Protein AF-A0A955UPQ4-F1 (afdb_monomer_lite)

Sequence (92 aa):
MSPRNQLEESIEHLRQELAEGQPLSAADRALLDRTLAEVASHLEAEEPGLAESVAEGVYEELQELAERVEHTRPNLSIVLGRIVDALSQLGI

Radius of gyration: 12.65 Å; chains: 1; bounding box: 33×19×36 Å

Structure (mmCIF, N/CA/C/O backbone):
data_AF-A0A955UPQ4-F1
#
_entry.id   AF-A0A955UPQ4-F1
#
loop_
_atom_site.group_PDB
_atom_site.id
_atom_site.type_symbol
_atom_site.label_atom_id
_atom_site.label_alt_id
_atom_site.label_comp_id
_atom_site.label_asym_id
_atom_site.label_entity_id
_atom_site.label_seq_id
_atom_site.pdbx_PDB_ins_code
_atom_site.Cartn_x
_atom_site.Cartn_y
_atom_site.Cartn_z
_atom_site.occupancy
_atom_site.B_iso_or_equiv
_atom_site.auth_seq_id
_atom_site.auth_comp_id
_atom_site.auth_asym_id
_atom_site.auth_atom_id
_atom_site.pdbx_PDB_model_num
ATOM 1 N N . MET A 1 1 ? 23.022 2.031 -1.555 1.00 57.50 1 MET A N 1
ATOM 2 C CA . MET A 1 1 ? 22.006 0.967 -1.666 1.00 57.50 1 MET A CA 1
ATOM 3 C C . MET A 1 1 ? 21.233 1.191 -2.945 1.00 57.50 1 MET A C 1
ATOM 5 O O . MET A 1 1 ? 20.980 2.348 -3.262 1.00 57.50 1 MET A O 1
ATOM 9 N N . SER A 1 2 ? 20.909 0.133 -3.685 1.00 70.50 2 SER A N 1
ATOM 10 C CA . SER A 1 2 ? 20.102 0.256 -4.901 1.00 70.50 2 SER A CA 1
ATOM 11 C C . SER A 1 2 ? 18.687 0.732 -4.546 1.00 70.50 2 SER A C 1
ATOM 13 O O . SER A 1 2 ? 18.158 0.280 -3.530 1.00 70.50 2 SER A O 1
ATOM 15 N N . PRO A 1 3 ? 18.068 1.618 -5.341 1.00 68.94 3 PRO A N 1
ATOM 16 C CA . PRO A 1 3 ? 16.717 2.121 -5.073 1.00 68.94 3 PRO A CA 1
ATOM 17 C C . PRO A 1 3 ? 15.659 0.998 -5.031 1.00 68.94 3 PRO A C 1
ATOM 19 O O . PRO A 1 3 ? 14.739 1.055 -4.224 1.00 68.94 3 PRO A O 1
ATOM 22 N N . ARG A 1 4 ? 15.885 -0.106 -5.759 1.00 74.06 4 ARG A N 1
ATOM 23 C CA . ARG A 1 4 ? 15.107 -1.353 -5.648 1.00 74.06 4 ARG A CA 1
ATOM 24 C C . ARG A 1 4 ? 15.116 -1.950 -4.235 1.00 74.06 4 ARG A C 1
ATOM 26 O O . ARG A 1 4 ? 14.057 -2.235 -3.695 1.00 74.06 4 ARG A O 1
ATOM 33 N N . ASN A 1 5 ? 16.288 -2.066 -3.610 1.00 78.31 5 ASN A N 1
ATOM 34 C CA . ASN A 1 5 ? 16.388 -2.610 -2.253 1.00 78.31 5 ASN A CA 1
ATOM 35 C C . ASN A 1 5 ? 15.690 -1.704 -1.231 1.00 78.31 5 ASN A C 1
ATOM 37 O O . ASN A 1 5 ? 15.104 -2.209 -0.285 1.00 78.31 5 ASN A O 1
ATOM 41 N N . GLN A 1 6 ? 15.740 -0.377 -1.415 1.00 78.62 6 GLN A N 1
ATOM 42 C CA . GLN A 1 6 ? 15.039 0.562 -0.526 1.00 78.62 6 GLN A CA 1
ATOM 43 C C . GLN A 1 6 ? 13.518 0.425 -0.639 1.00 78.62 6 GLN A C 1
ATOM 45 O O . GLN A 1 6 ? 12.814 0.520 0.367 1.00 78.62 6 GLN A O 1
ATOM 50 N N . LEU A 1 7 ? 13.020 0.193 -1.854 1.00 79.88 7 LEU A N 1
ATOM 51 C CA . LEU A 1 7 ? 11.611 -0.067 -2.105 1.00 79.88 7 LEU A CA 1
ATOM 52 C C . LEU A 1 7 ? 11.173 -1.387 -1.458 1.00 79.88 7 LEU A C 1
ATOM 54 O O . LEU A 1 7 ? 10.187 -1.393 -0.730 1.00 79.88 7 LEU A O 1
ATOM 58 N N . GLU A 1 8 ? 11.936 -2.470 -1.631 1.00 81.25 8 GLU A N 1
ATOM 59 C CA . GLU A 1 8 ? 11.661 -3.759 -0.976 1.00 81.25 8 GLU A CA 1
ATOM 60 C C . GLU A 1 8 ? 11.631 -3.630 0.557 1.00 81.25 8 GLU A C 1
ATOM 62 O O . GLU A 1 8 ? 10.653 -4.045 1.179 1.00 81.25 8 GLU A O 1
ATOM 67 N N . GLU A 1 9 ? 12.620 -2.958 1.159 1.00 84.44 9 GLU A N 1
ATOM 68 C CA . GLU A 1 9 ? 12.653 -2.699 2.607 1.00 84.44 9 GLU A CA 1
ATOM 69 C C . GLU A 1 9 ? 11.432 -1.889 3.069 1.00 84.44 9 GLU A C 1
ATOM 71 O O . GLU A 1 9 ? 10.820 -2.187 4.096 1.00 84.44 9 GLU A O 1
ATOM 76 N N . SER A 1 10 ? 11.042 -0.871 2.296 1.00 83.44 10 SER A N 1
ATOM 77 C CA . SER A 1 10 ? 9.888 -0.026 2.621 1.00 83.44 10 SER A CA 1
ATOM 78 C C . SER A 1 10 ? 8.573 -0.805 2.536 1.00 83.44 10 SER A C 1
ATOM 80 O O . SER A 1 10 ? 7.700 -0.622 3.384 1.00 83.44 10 SER A O 1
ATOM 82 N N . ILE A 1 11 ? 8.444 -1.714 1.566 1.00 82.69 11 ILE A N 1
ATOM 83 C CA . ILE A 1 11 ? 7.283 -2.602 1.415 1.00 82.69 11 ILE A CA 1
ATOM 84 C C . ILE A 1 11 ? 7.218 -3.627 2.554 1.00 82.69 11 ILE A C 1
ATOM 86 O O . ILE A 1 11 ? 6.140 -3.877 3.098 1.00 82.69 11 ILE A O 1
ATOM 90 N N . GLU A 1 12 ? 8.346 -4.222 2.945 1.00 83.88 12 GLU A N 1
ATOM 91 C CA . GLU A 1 12 ? 8.394 -5.130 4.096 1.00 83.88 12 GLU A CA 1
ATOM 92 C C . GLU A 1 12 ? 7.998 -4.414 5.389 1.00 83.88 12 GLU A C 1
ATOM 94 O O . GLU A 1 12 ? 7.177 -4.923 6.158 1.00 83.88 12 GLU A O 1
ATOM 99 N N . HIS A 1 13 ? 8.503 -3.197 5.589 1.00 83.44 13 HIS A N 1
ATOM 100 C CA . HIS A 1 13 ? 8.174 -2.385 6.753 1.00 83.44 13 HIS A CA 1
ATOM 101 C C . HIS A 1 13 ? 6.688 -1.993 6.773 1.00 83.44 13 HIS A C 1
ATOM 103 O O . HIS A 1 13 ? 6.028 -2.088 7.807 1.00 83.44 13 HIS A O 1
ATOM 109 N N . LEU A 1 14 ? 6.117 -1.657 5.612 1.00 81.88 14 LEU A N 1
ATOM 110 C CA . LEU A 1 14 ? 4.683 -1.419 5.454 1.00 81.88 14 LEU A CA 1
ATOM 111 C C . LEU A 1 14 ? 3.863 -2.655 5.851 1.00 81.88 14 LEU A C 1
ATOM 113 O O . LEU A 1 14 ? 2.888 -2.548 6.593 1.00 81.88 14 LEU A O 1
ATOM 117 N N . ARG A 1 15 ? 4.266 -3.849 5.398 1.00 80.69 15 ARG A N 1
ATOM 118 C CA . ARG A 1 15 ? 3.593 -5.112 5.737 1.00 80.69 15 ARG A CA 1
ATOM 119 C C . ARG A 1 15 ? 3.654 -5.428 7.229 1.00 80.69 15 ARG A C 1
ATOM 121 O O . ARG A 1 15 ? 2.661 -5.919 7.766 1.00 80.69 15 ARG A O 1
ATOM 128 N N . GLN A 1 16 ? 4.767 -5.127 7.896 1.00 82.31 16 GLN A N 1
ATOM 129 C CA . GLN A 1 16 ? 4.876 -5.246 9.351 1.00 82.31 16 GLN A CA 1
ATOM 130 C C . GLN A 1 16 ? 3.938 -4.274 10.071 1.00 82.31 16 GLN A C 1
ATOM 132 O O . GLN A 1 16 ? 3.133 -4.713 10.890 1.00 82.31 16 GLN A O 1
ATOM 137 N N . GLU A 1 17 ? 3.927 -2.993 9.698 1.00 80.19 17 GLU A N 1
ATOM 138 C CA . GLU A 1 17 ? 3.027 -1.997 10.303 1.00 80.19 17 GLU A CA 1
ATOM 139 C C . GLU A 1 17 ? 1.541 -2.374 10.129 1.00 80.19 17 GLU A C 1
ATOM 141 O O . GLU A 1 17 ? 0.695 -2.129 11.000 1.00 80.19 17 GLU A O 1
ATOM 146 N N . LEU A 1 18 ? 1.196 -3.009 9.007 1.00 77.19 18 LEU A N 1
ATOM 147 C CA . LEU A 1 18 ? -0.140 -3.543 8.733 1.00 77.19 18 LEU A CA 1
ATOM 148 C C . LEU A 1 18 ? -0.500 -4.798 9.528 1.00 77.19 18 LEU A C 1
ATOM 150 O O . LEU A 1 18 ? -1.690 -5.099 9.653 1.00 77.19 18 LEU A O 1
ATOM 154 N N . ALA A 1 19 ? 0.495 -5.560 9.973 1.00 79.00 19 ALA A N 1
ATOM 155 C CA . ALA A 1 19 ? 0.314 -6.759 10.779 1.00 79.00 19 ALA A CA 1
ATOM 156 C C . ALA A 1 19 ? 0.246 -6.428 12.278 1.00 79.00 19 ALA A C 1
ATOM 158 O O . ALA A 1 19 ? -0.517 -7.062 13.003 1.00 79.00 19 ALA A O 1
ATOM 159 N N . GLU A 1 20 ? 1.010 -5.431 12.729 1.00 76.25 20 GLU A N 1
ATOM 160 C CA . GLU A 1 20 ? 1.152 -5.095 14.151 1.00 76.25 20 GLU A CA 1
ATOM 161 C C . GLU A 1 20 ? 0.180 -4.014 14.643 1.00 76.25 20 GLU A C 1
ATOM 163 O O . GLU A 1 20 ? -0.131 -3.965 15.834 1.00 76.25 20 GLU A O 1
ATOM 168 N N . GLY A 1 21 ? -0.338 -3.154 13.761 1.00 68.19 21 GLY A N 1
ATOM 169 C CA . GLY A 1 21 ? -1.260 -2.088 14.167 1.00 68.19 21 GLY A CA 1
ATOM 170 C C . GLY A 1 21 ? -2.734 -2.318 13.821 1.00 68.19 21 GLY A C 1
ATOM 171 O O . GLY A 1 21 ? -3.152 -3.396 13.407 1.00 68.19 21 GLY A O 1
ATOM 172 N N . GLN A 1 22 ? -3.555 -1.278 14.011 1.00 67.81 22 GLN A N 1
ATOM 173 C CA . GLN A 1 22 ? -5.005 -1.361 13.797 1.00 67.81 22 GLN A CA 1
ATOM 174 C C . GLN A 1 22 ? -5.359 -1.775 12.361 1.00 67.81 22 GLN A C 1
ATOM 176 O O . GLN A 1 22 ? -4.864 -1.158 11.420 1.00 67.81 22 GLN A O 1
ATOM 181 N N . PRO A 1 23 ? -6.243 -2.763 12.159 1.00 69.00 23 PRO A N 1
ATOM 182 C CA . PRO A 1 23 ? -6.571 -3.238 10.822 1.00 69.00 23 PRO A CA 1
ATOM 183 C C . PRO A 1 23 ? -7.045 -2.079 9.935 1.00 69.00 23 PRO A C 1
ATOM 185 O O . PRO A 1 23 ? -7.931 -1.317 10.323 1.00 69.00 23 PRO A O 1
ATOM 188 N N . LEU A 1 24 ? -6.435 -1.946 8.751 1.00 72.25 24 LEU A N 1
ATOM 189 C CA . LEU A 1 24 ? -6.953 -1.071 7.699 1.00 72.25 24 LEU A CA 1
ATOM 190 C C . LEU A 1 24 ? -8.371 -1.505 7.323 1.00 72.25 24 LEU A C 1
ATOM 192 O O . LEU A 1 24 ? -8.743 -2.674 7.482 1.00 72.25 24 LEU A O 1
ATOM 196 N N . SER A 1 25 ? -9.146 -0.573 6.770 1.00 79.88 25 SER A N 1
ATOM 197 C CA . SER A 1 25 ? -10.407 -0.945 6.141 1.00 79.88 25 SER A CA 1
ATOM 198 C C . SER A 1 25 ? -10.141 -1.948 5.010 1.00 79.88 25 SER A C 1
ATOM 200 O O . SER A 1 25 ? -9.081 -1.933 4.383 1.00 79.88 25 SER A O 1
ATOM 202 N N . ALA A 1 26 ? -11.097 -2.840 4.739 1.00 79.38 26 ALA A N 1
ATOM 203 C CA . ALA A 1 26 ? -10.938 -3.835 3.676 1.00 79.38 26 ALA A CA 1
ATOM 204 C C . ALA A 1 26 ? -10.680 -3.185 2.303 1.00 79.38 26 ALA A C 1
ATOM 206 O O . ALA A 1 26 ? -9.947 -3.745 1.495 1.00 79.38 26 ALA A O 1
ATOM 207 N N . ALA A 1 27 ? -11.246 -1.995 2.069 1.00 78.06 27 ALA A N 1
ATOM 208 C CA . ALA A 1 27 ? -11.022 -1.217 0.856 1.00 78.06 27 ALA A CA 1
ATOM 209 C C . ALA A 1 27 ? -9.582 -0.691 0.777 1.00 78.06 27 ALA A C 1
ATOM 211 O O . ALA A 1 27 ? -8.921 -0.894 -0.234 1.00 78.06 27 ALA A O 1
ATOM 212 N N . ASP A 1 28 ? -9.074 -0.094 1.858 1.00 79.88 28 ASP A N 1
ATOM 213 C CA . ASP A 1 28 ? -7.714 0.458 1.900 1.00 79.88 28 ASP A CA 1
ATOM 214 C C . ASP A 1 28 ? -6.653 -0.651 1.831 1.00 79.88 28 ASP A C 1
ATOM 216 O O . ASP A 1 28 ? -5.625 -0.496 1.180 1.00 79.88 28 ASP A O 1
ATOM 220 N N . ARG A 1 29 ? -6.923 -1.807 2.455 1.00 81.44 29 ARG A N 1
ATOM 221 C CA . ARG A 1 29 ? -6.075 -3.003 2.353 1.00 81.44 29 ARG A CA 1
ATOM 222 C C . ARG A 1 29 ? -6.014 -3.520 0.914 1.00 81.44 29 ARG A C 1
ATOM 224 O O . ARG A 1 29 ? -4.931 -3.821 0.432 1.00 81.44 29 ARG A O 1
ATOM 231 N N . ALA A 1 30 ? -7.165 -3.623 0.246 1.00 82.94 30 ALA A N 1
ATOM 232 C CA . ALA A 1 30 ? -7.243 -4.110 -1.128 1.00 82.94 30 ALA A CA 1
ATOM 233 C C . ALA A 1 30 ? -6.578 -3.151 -2.123 1.00 82.94 30 ALA A C 1
ATOM 235 O O . ALA A 1 30 ? -5.898 -3.618 -3.033 1.00 82.94 30 ALA A O 1
ATOM 236 N N . LEU A 1 31 ? -6.753 -1.838 -1.928 1.00 82.12 31 LEU A N 1
ATOM 237 C CA . LEU A 1 31 ? -6.056 -0.813 -2.702 1.00 82.12 31 LEU A CA 1
ATOM 238 C C . LEU A 1 31 ? -4.548 -1.008 -2.550 1.00 82.12 31 LEU A C 1
ATOM 240 O O . LEU A 1 31 ? -3.863 -1.267 -3.526 1.00 82.12 31 LEU A O 1
ATOM 244 N N . LEU A 1 32 ? -4.061 -1.050 -1.310 1.00 81.62 32 LEU A N 1
ATOM 245 C CA . LEU A 1 32 ? -2.643 -1.208 -1.032 1.00 81.62 32 LEU A CA 1
ATOM 246 C C . LEU A 1 32 ? -2.041 -2.496 -1.612 1.00 81.62 32 LEU A C 1
ATOM 248 O O . LEU A 1 32 ? -0.979 -2.448 -2.223 1.00 81.62 32 LEU A O 1
ATOM 252 N N . ASP A 1 33 ? -2.698 -3.646 -1.439 1.00 82.44 33 ASP A N 1
ATOM 253 C CA . ASP A 1 33 ? -2.214 -4.912 -2.004 1.00 82.44 33 ASP A CA 1
ATOM 254 C C . ASP A 1 33 ? -2.153 -4.864 -3.538 1.00 82.44 33 ASP A C 1
ATOM 256 O O . ASP A 1 33 ? -1.205 -5.385 -4.128 1.00 82.44 33 ASP A O 1
ATOM 260 N N . ARG A 1 34 ? -3.122 -4.207 -4.188 1.00 82.81 34 ARG A N 1
ATOM 261 C CA . ARG A 1 34 ? -3.109 -3.999 -5.639 1.00 82.81 34 ARG A CA 1
ATOM 262 C C . ARG A 1 34 ? -1.942 -3.107 -6.053 1.00 82.81 34 ARG A C 1
ATOM 264 O O . ARG A 1 34 ? -1.175 -3.499 -6.927 1.00 82.81 34 ARG A O 1
ATOM 271 N N . THR A 1 35 ? -1.780 -1.960 -5.406 1.00 80.75 35 THR A N 1
ATOM 272 C CA . THR A 1 35 ? -0.734 -0.991 -5.733 1.00 80.75 35 THR A CA 1
ATOM 273 C C . THR A 1 35 ? 0.660 -1.599 -5.533 1.00 80.75 35 THR A C 1
ATOM 275 O O . THR A 1 35 ? 1.531 -1.469 -6.388 1.00 80.75 35 THR A O 1
ATOM 278 N N . LEU A 1 36 ? 0.864 -2.381 -4.465 1.00 79.38 36 LEU A N 1
ATOM 279 C CA . LEU A 1 36 ? 2.105 -3.133 -4.241 1.00 79.38 36 LEU A CA 1
ATOM 280 C C . LEU A 1 36 ? 2.354 -4.216 -5.299 1.00 79.38 36 LEU A C 1
ATOM 282 O O . LEU A 1 36 ? 3.504 -4.451 -5.672 1.00 79.38 36 LEU A O 1
ATOM 286 N N . ALA A 1 37 ? 1.305 -4.898 -5.766 1.00 81.25 37 ALA A N 1
ATOM 287 C CA . ALA A 1 37 ? 1.425 -5.899 -6.822 1.00 81.25 37 ALA A CA 1
ATOM 288 C C . ALA A 1 37 ? 1.787 -5.261 -8.173 1.00 81.25 37 ALA A C 1
ATOM 290 O O . ALA A 1 37 ? 2.622 -5.807 -8.894 1.00 81.25 37 ALA A O 1
ATOM 291 N N . GLU A 1 38 ? 1.213 -4.099 -8.491 1.00 78.00 38 GLU A N 1
ATOM 292 C CA . GLU A 1 38 ? 1.560 -3.326 -9.690 1.00 78.00 38 GLU A CA 1
ATOM 293 C C . GLU A 1 38 ? 3.028 -2.868 -9.630 1.00 78.00 38 GLU A C 1
ATOM 295 O O . GLU A 1 38 ? 3.791 -3.132 -10.560 1.00 78.00 38 GLU A O 1
ATOM 300 N N . VAL A 1 39 ? 3.474 -2.325 -8.492 1.00 75.75 39 VAL A N 1
ATOM 301 C CA . VAL A 1 39 ? 4.88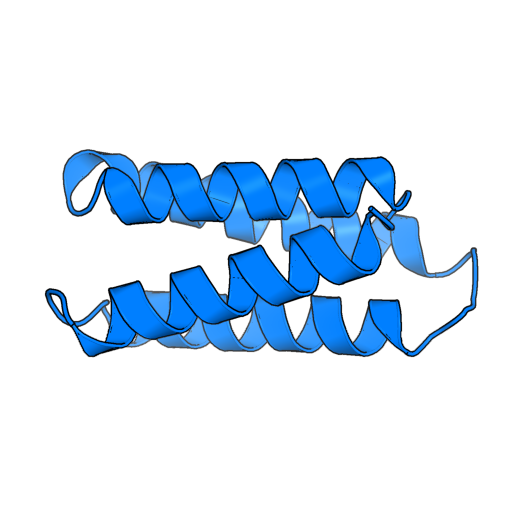4 -1.969 -8.250 1.00 75.75 39 VAL A CA 1
ATOM 302 C C . VAL A 1 39 ? 5.828 -3.164 -8.428 1.00 75.75 39 VAL A C 1
ATOM 304 O O . VAL A 1 39 ? 6.860 -3.049 -9.090 1.00 75.75 39 VAL A O 1
ATOM 307 N N . ALA A 1 40 ? 5.489 -4.326 -7.863 1.00 75.75 40 ALA A N 1
ATOM 308 C CA . ALA A 1 40 ? 6.301 -5.534 -8.000 1.00 75.75 40 ALA A CA 1
ATOM 309 C C . ALA A 1 40 ? 6.383 -6.004 -9.461 1.00 75.75 40 ALA A C 1
ATOM 311 O O . ALA A 1 40 ? 7.465 -6.343 -9.940 1.00 75.75 40 ALA A O 1
ATOM 312 N N 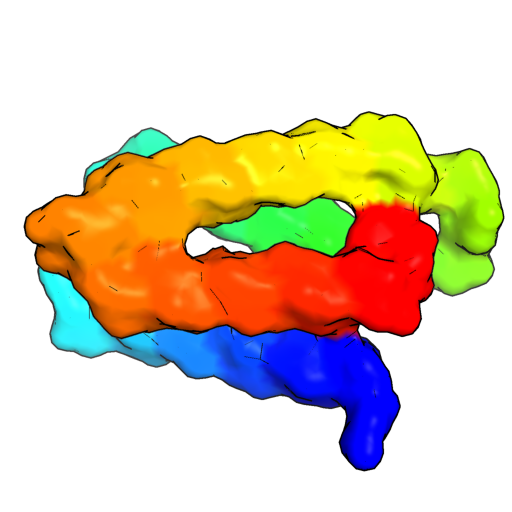. SER A 1 41 ? 5.263 -5.955 -10.186 1.00 75.12 41 SER A N 1
ATOM 313 C CA . SER A 1 41 ? 5.224 -6.291 -11.609 1.00 75.12 41 SER A CA 1
ATOM 314 C C . SER A 1 41 ? 6.096 -5.348 -12.443 1.00 75.12 41 SER A C 1
ATOM 316 O O . SER A 1 41 ? 6.727 -5.795 -13.398 1.00 75.12 41 SER A O 1
ATOM 318 N N . HIS A 1 42 ? 6.174 -4.066 -12.079 1.00 70.44 42 HIS A N 1
ATOM 319 C CA . HIS A 1 42 ? 7.056 -3.097 -12.733 1.00 70.44 42 HIS A CA 1
ATOM 320 C C . HIS A 1 42 ? 8.534 -3.300 -12.395 1.00 70.44 42 HIS A C 1
ATOM 322 O O . HIS A 1 42 ? 9.383 -3.156 -13.266 1.00 70.44 42 HIS A O 1
ATOM 328 N N . LEU A 1 43 ? 8.862 -3.681 -11.159 1.00 69.38 43 LEU A N 1
ATOM 329 C CA . LEU A 1 43 ? 10.234 -4.035 -10.779 1.00 69.38 43 LEU A CA 1
ATOM 330 C C . LEU A 1 43 ? 10.766 -5.277 -11.514 1.00 69.38 43 LEU A C 1
ATOM 332 O O . LEU A 1 43 ? 11.983 -5.445 -11.642 1.00 69.38 43 LEU A O 1
ATOM 336 N N . GLU A 1 44 ? 9.872 -6.175 -11.930 1.00 71.00 44 GLU A N 1
ATOM 337 C CA . GLU A 1 44 ? 10.197 -7.359 -12.732 1.00 71.00 44 GLU A CA 1
ATOM 338 C C . GLU A 1 44 ? 10.228 -7.060 -14.235 1.00 71.00 44 GLU A C 1
ATOM 340 O O . GLU A 1 44 ? 11.036 -7.641 -14.961 1.00 71.00 44 GLU A O 1
ATOM 345 N N . ALA A 1 45 ? 9.385 -6.141 -14.705 1.00 64.31 45 ALA A N 1
ATOM 346 C CA . ALA A 1 45 ? 9.393 -5.679 -16.082 1.00 64.31 45 ALA A CA 1
ATOM 347 C C . ALA A 1 45 ? 10.518 -4.648 -16.289 1.00 64.31 45 ALA A C 1
ATOM 349 O O . ALA A 1 45 ? 10.315 -3.450 -16.131 1.00 64.31 45 ALA A O 1
ATOM 350 N N . GLU A 1 46 ? 11.709 -5.097 -16.699 1.00 58.28 46 GLU A N 1
ATOM 351 C CA . GLU A 1 46 ? 12.834 -4.239 -17.130 1.00 58.28 46 GLU A CA 1
ATOM 352 C C . GLU A 1 46 ? 12.539 -3.434 -18.430 1.00 58.28 46 GLU A C 1
ATOM 354 O O . GLU A 1 46 ? 13.437 -3.198 -19.238 1.00 58.28 46 GLU A O 1
ATOM 359 N N . GLU A 1 47 ? 11.289 -3.025 -18.683 1.00 53.75 47 GLU A N 1
ATOM 360 C CA . GLU A 1 47 ? 10.868 -2.315 -19.896 1.00 53.75 47 GLU A CA 1
ATOM 361 C C . GLU A 1 47 ? 10.665 -0.805 -19.643 1.00 53.75 47 GLU A C 1
ATOM 363 O O . GLU A 1 47 ? 9.641 -0.394 -19.091 1.00 53.75 47 GLU A O 1
ATOM 368 N N . PRO A 1 48 ? 11.590 0.059 -20.104 1.00 51.84 48 PRO A N 1
ATOM 369 C CA . PRO A 1 48 ? 11.619 1.494 -19.794 1.00 51.84 48 PRO A CA 1
ATOM 370 C C . PRO A 1 48 ? 10.598 2.350 -20.578 1.00 51.84 48 PRO A C 1
ATOM 372 O O . PRO A 1 48 ? 10.878 3.502 -20.888 1.00 51.84 48 PRO A O 1
ATOM 375 N N . GLY A 1 49 ? 9.430 1.814 -20.952 1.00 48.88 49 GLY A N 1
ATOM 376 C CA . GLY A 1 49 ? 8.483 2.523 -21.836 1.00 48.88 49 GLY A CA 1
ATOM 377 C C . GLY A 1 49 ? 6.992 2.347 -21.546 1.00 48.88 49 GLY A C 1
ATOM 378 O O . GLY A 1 49 ? 6.189 3.112 -22.070 1.00 48.88 49 GLY A O 1
ATOM 379 N N . LEU A 1 50 ? 6.608 1.378 -20.712 1.00 49.12 50 LEU A N 1
ATOM 380 C CA . LEU A 1 50 ? 5.222 1.182 -20.248 1.00 49.12 50 LEU A CA 1
ATOM 381 C C . LEU A 1 50 ? 4.989 1.731 -18.828 1.00 49.12 50 LEU A C 1
ATOM 383 O O . LEU A 1 50 ? 3.863 1.711 -18.340 1.00 49.12 50 LEU A O 1
ATOM 387 N N . ALA A 1 51 ? 6.056 2.205 -18.177 1.00 53.97 51 ALA A N 1
ATOM 388 C CA . ALA A 1 51 ? 6.091 2.598 -16.773 1.00 53.97 51 ALA A CA 1
ATOM 389 C C . ALA A 1 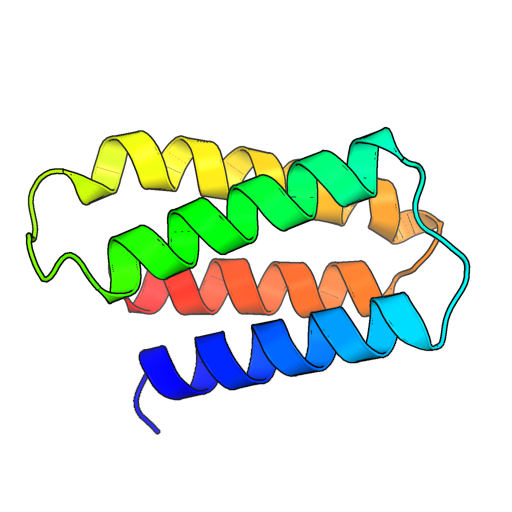51 ? 5.305 3.882 -16.470 1.00 53.97 51 ALA A C 1
ATOM 391 O O . ALA A 1 51 ? 4.537 3.900 -15.520 1.00 53.97 51 ALA A O 1
ATOM 392 N N . GLU A 1 52 ? 5.425 4.915 -17.303 1.00 55.56 52 GLU A N 1
ATOM 393 C CA . GLU A 1 52 ? 5.026 6.282 -16.929 1.00 55.56 52 GLU A CA 1
ATOM 394 C C . GLU A 1 52 ? 3.513 6.428 -16.665 1.00 55.56 52 GLU A C 1
ATOM 396 O O . GLU A 1 52 ? 3.109 7.015 -15.670 1.00 55.56 52 GLU A O 1
ATOM 401 N N . SER A 1 53 ? 2.653 5.825 -17.496 1.00 56.06 53 SER A N 1
ATOM 402 C CA . SER A 1 53 ? 1.192 5.967 -17.349 1.00 56.06 53 SER A CA 1
ATOM 403 C C . SER A 1 53 ? 0.575 5.075 -16.270 1.00 56.06 53 SER A C 1
ATOM 405 O O . SER A 1 53 ? -0.492 5.391 -15.752 1.00 56.06 53 SER A O 1
ATOM 407 N N . VAL A 1 54 ? 1.196 3.932 -15.968 1.00 61.22 54 VAL A N 1
ATOM 408 C CA . VAL A 1 54 ? 0.713 3.027 -14.911 1.00 61.22 54 VAL A CA 1
ATOM 409 C C . VAL A 1 54 ? 1.235 3.495 -13.561 1.00 61.22 54 VAL A C 1
ATOM 411 O O . VAL A 1 54 ? 0.490 3.519 -12.585 1.00 61.22 54 VAL A O 1
ATOM 414 N N . ALA A 1 55 ? 2.487 3.940 -13.519 1.00 64.38 55 ALA A N 1
ATOM 415 C CA . ALA A 1 55 ? 3.072 4.456 -12.306 1.00 64.38 55 ALA A CA 1
ATOM 416 C C . ALA A 1 55 ? 2.404 5.747 -11.838 1.00 64.38 55 ALA A C 1
ATOM 418 O O . ALA A 1 55 ? 2.173 5.879 -10.645 1.00 64.38 55 ALA A O 1
ATOM 419 N N . GLU A 1 56 ? 1.993 6.645 -12.739 1.00 68.19 56 GLU A N 1
ATOM 420 C CA . GLU A 1 56 ? 1.242 7.849 -12.357 1.00 68.19 56 GLU A CA 1
ATOM 421 C C . GLU A 1 56 ? -0.067 7.504 -11.612 1.00 68.19 56 GLU A C 1
ATOM 423 O O . GLU A 1 56 ? -0.388 8.125 -10.600 1.00 68.19 56 GLU A O 1
ATOM 428 N N . GLY A 1 57 ? -0.760 6.430 -12.014 1.00 74.06 57 GLY A N 1
ATOM 429 C CA . GLY A 1 57 ? -1.936 5.924 -11.294 1.00 74.06 57 GLY A CA 1
ATOM 430 C C . GLY A 1 57 ? -1.600 5.284 -9.940 1.00 74.06 57 GLY A C 1
ATOM 431 O O . GLY A 1 57 ? -2.273 5.543 -8.945 1.00 74.06 57 GLY A O 1
ATOM 432 N N . VAL A 1 58 ? -0.528 4.488 -9.879 1.00 76.44 58 VAL A N 1
ATOM 433 C CA . VAL A 1 58 ? 0.007 3.904 -8.631 1.00 76.44 58 VAL A CA 1
ATOM 434 C C . VAL A 1 58 ? 0.410 5.008 -7.647 1.00 76.44 58 VAL A C 1
ATOM 436 O O . VAL A 1 58 ? 0.173 4.891 -6.445 1.00 76.44 58 VAL A O 1
ATOM 439 N N . TYR A 1 59 ? 0.990 6.094 -8.149 1.00 78.38 59 TYR A N 1
ATOM 440 C CA . TYR A 1 59 ? 1.386 7.260 -7.374 1.00 78.38 59 TYR A CA 1
ATOM 441 C C . TYR A 1 59 ? 0.217 7.970 -6.726 1.00 78.38 59 TYR A C 1
ATOM 443 O O . TYR A 1 59 ? 0.242 8.190 -5.514 1.00 78.38 59 TYR A O 1
ATOM 451 N N . GLU A 1 60 ? -0.797 8.314 -7.520 1.00 81.38 60 GLU A N 1
ATOM 452 C CA . GLU A 1 60 ? -2.006 8.948 -7.004 1.00 81.38 60 GLU A CA 1
ATOM 453 C C . GLU A 1 60 ? -2.682 8.051 -5.963 1.00 81.38 60 GLU A C 1
ATOM 455 O O . GLU A 1 60 ? -3.006 8.528 -4.876 1.00 81.38 60 GLU A O 1
ATOM 460 N N . GLU A 1 61 ? -2.804 6.742 -6.220 1.00 83.81 61 GLU A N 1
ATOM 461 C CA . GLU A 1 61 ? -3.398 5.797 -5.265 1.00 83.81 61 GLU A CA 1
ATOM 462 C C . GLU A 1 61 ? -2.617 5.734 -3.936 1.00 83.81 61 GLU A C 1
ATOM 464 O O . GLU A 1 61 ? -3.222 5.766 -2.858 1.00 83.81 61 GLU A O 1
ATOM 469 N N . LEU A 1 62 ? -1.277 5.671 -3.976 1.00 82.06 62 LEU A N 1
ATOM 470 C CA . LEU A 1 62 ? -0.448 5.673 -2.761 1.00 82.06 62 LEU A CA 1
ATOM 471 C C . LEU A 1 62 ? -0.539 6.997 -2.006 1.00 82.06 62 LEU A C 1
ATOM 473 O O . LEU A 1 62 ? -0.559 6.989 -0.773 1.00 82.06 62 LEU A O 1
ATOM 477 N N . GLN A 1 63 ? -0.581 8.119 -2.722 1.00 82.75 63 GLN A N 1
ATOM 478 C CA . GLN A 1 63 ? -0.647 9.447 -2.126 1.00 82.75 63 GLN A CA 1
ATOM 479 C C . GLN A 1 63 ? -2.011 9.698 -1.474 1.00 82.75 63 GLN A C 1
ATOM 481 O O . GLN A 1 63 ? -2.060 10.106 -0.313 1.00 82.75 63 GLN A O 1
ATOM 486 N N . GLU A 1 64 ? -3.112 9.363 -2.153 1.00 85.50 64 GLU A N 1
ATOM 487 C CA . GLU A 1 64 ? -4.455 9.415 -1.567 1.00 85.50 64 GLU A CA 1
ATOM 488 C C . GLU A 1 64 ? -4.550 8.515 -0.332 1.00 85.50 64 GLU A C 1
ATOM 490 O O . GLU A 1 64 ? -5.115 8.898 0.697 1.00 85.50 64 GLU A O 1
ATOM 495 N N . LEU A 1 65 ? -3.974 7.311 -0.393 1.00 83.19 65 LEU A N 1
ATOM 496 C CA . LEU A 1 65 ? -3.945 6.422 0.760 1.00 83.19 65 LEU A CA 1
ATOM 497 C C . LEU A 1 65 ? -3.131 7.029 1.909 1.00 83.19 65 LEU A C 1
ATOM 499 O O . LEU A 1 65 ? -3.581 6.965 3.054 1.00 83.19 65 LEU A O 1
ATOM 503 N N . ALA A 1 66 ? -1.980 7.644 1.619 1.00 84.12 66 ALA A N 1
ATOM 504 C CA . ALA A 1 66 ? -1.128 8.302 2.604 1.00 84.12 66 ALA A CA 1
ATOM 505 C C . ALA A 1 66 ? -1.848 9.453 3.317 1.00 84.12 66 ALA A C 1
ATOM 507 O O . ALA A 1 66 ? -1.729 9.552 4.539 1.00 84.12 66 ALA A O 1
ATOM 508 N N . GLU A 1 67 ? -2.631 10.261 2.597 1.00 85.12 67 GLU A N 1
ATOM 509 C CA . GLU A 1 67 ? -3.471 11.326 3.167 1.00 85.12 67 GLU A CA 1
ATOM 510 C C . GLU A 1 67 ? -4.603 10.749 4.033 1.00 85.12 67 GLU A C 1
ATOM 512 O O . GLU A 1 67 ? -4.853 11.201 5.153 1.00 85.12 67 GLU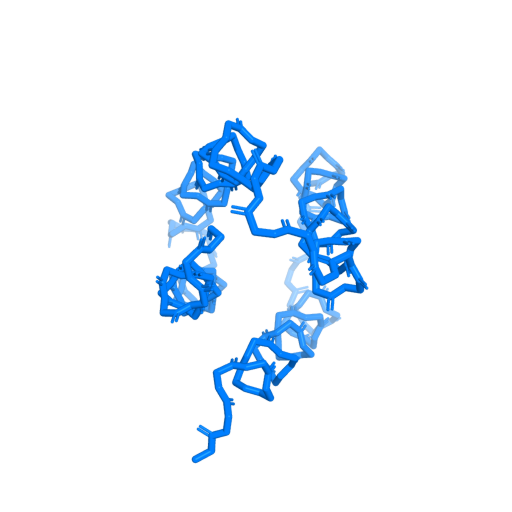 A O 1
ATOM 517 N N . ARG A 1 68 ? -5.272 9.685 3.570 1.00 83.81 68 ARG A N 1
ATOM 518 C CA . ARG A 1 68 ? -6.376 9.047 4.316 1.00 83.81 68 ARG A CA 1
ATOM 519 C C . ARG A 1 68 ? -5.902 8.408 5.617 1.00 83.81 68 ARG A C 1
ATOM 521 O O . ARG A 1 68 ? -6.603 8.461 6.634 1.00 83.81 68 ARG A O 1
ATOM 528 N N . VAL A 1 69 ? -4.715 7.805 5.598 1.00 81.06 69 VAL A N 1
ATOM 529 C CA . VAL A 1 69 ? -4.116 7.198 6.788 1.00 81.06 69 VAL A CA 1
ATOM 530 C C . VAL A 1 69 ? -3.295 8.189 7.611 1.00 81.06 69 VAL A C 1
ATOM 532 O O . VAL A 1 69 ? -2.949 7.851 8.733 1.00 81.06 69 VAL A O 1
ATOM 535 N N . GLU A 1 70 ? -3.029 9.415 7.151 1.00 82.12 70 GLU A N 1
ATOM 536 C CA . GLU A 1 70 ? -2.261 10.424 7.904 1.00 82.12 70 GLU A CA 1
ATOM 537 C C . GLU A 1 70 ? -2.890 10.706 9.276 1.00 82.12 70 GLU A C 1
ATOM 539 O O . GLU A 1 70 ? -2.222 10.663 10.311 1.00 82.12 70 GLU A O 1
ATOM 544 N N 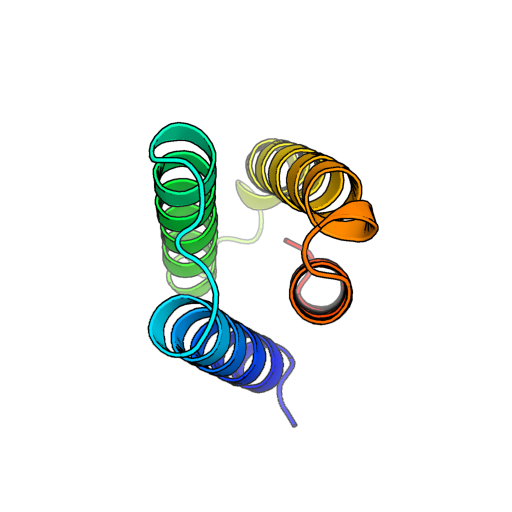. HIS A 1 71 ? -4.208 10.913 9.299 1.00 78.69 71 HIS A N 1
ATOM 545 C CA . HIS A 1 71 ? -4.945 11.234 10.521 1.00 78.69 71 HIS A CA 1
ATOM 546 C C . HIS A 1 71 ? -5.163 10.039 11.455 1.00 78.69 71 HIS A C 1
ATOM 548 O O . HIS A 1 71 ? -5.404 10.227 12.647 1.00 78.69 71 HIS A O 1
ATOM 554 N N . THR A 1 72 ? -5.118 8.813 10.930 1.00 77.75 72 THR A N 1
ATOM 555 C CA . THR A 1 72 ? -5.431 7.594 11.696 1.00 77.75 72 THR A CA 1
ATOM 556 C C . THR A 1 72 ? -4.180 6.805 12.073 1.00 77.75 72 THR A C 1
ATOM 558 O O . THR A 1 72 ? -4.113 6.231 13.159 1.00 77.75 72 THR A O 1
ATOM 561 N N . ARG A 1 73 ? -3.178 6.780 11.191 1.00 75.88 73 ARG A N 1
ATOM 562 C CA . ARG A 1 73 ? -1.938 6.000 11.267 1.00 75.88 73 ARG A CA 1
ATOM 563 C C . ARG A 1 73 ? -0.764 6.789 10.641 1.00 75.88 73 ARG A C 1
ATOM 565 O O . ARG A 1 73 ? -0.293 6.433 9.560 1.00 75.88 73 ARG A O 1
ATOM 572 N N . PRO A 1 74 ? -0.218 7.806 11.334 1.00 78.75 74 PRO A N 1
ATOM 573 C CA . PRO A 1 74 ? 0.835 8.675 10.796 1.00 78.75 74 PRO A CA 1
ATOM 574 C C . PRO A 1 74 ? 2.118 7.925 10.398 1.00 78.75 74 PRO A C 1
ATOM 576 O O . PRO A 1 74 ? 2.755 8.282 9.413 1.00 78.75 74 PRO A O 1
ATOM 579 N N . ASN A 1 75 ? 2.467 6.834 11.091 1.00 82.44 75 ASN A N 1
ATOM 580 C CA . ASN A 1 75 ? 3.588 5.973 10.684 1.00 82.44 75 ASN A CA 1
ATOM 581 C C . ASN A 1 75 ? 3.381 5.357 9.296 1.00 82.44 75 ASN A C 1
ATOM 583 O O . ASN A 1 75 ? 4.317 5.281 8.506 1.00 82.44 75 ASN A O 1
ATOM 587 N N . LEU A 1 76 ? 2.152 4.941 8.992 1.00 80.88 76 LEU A N 1
ATOM 588 C CA . LEU A 1 76 ? 1.796 4.320 7.721 1.00 80.88 76 LEU A CA 1
ATOM 589 C C . LEU A 1 76 ? 1.913 5.338 6.582 1.00 80.88 76 LEU A C 1
ATOM 591 O O . LEU A 1 76 ? 2.490 5.025 5.548 1.00 80.88 76 LEU A O 1
ATOM 595 N N . SER A 1 77 ? 1.467 6.574 6.819 1.00 84.38 77 SER A N 1
ATOM 596 C CA . SER A 1 77 ? 1.635 7.695 5.886 1.00 84.38 77 SER A CA 1
ATOM 597 C C . SER A 1 77 ? 3.115 7.970 5.574 1.00 84.38 77 SER A C 1
ATOM 599 O O . SER A 1 77 ? 3.494 8.083 4.411 1.00 84.38 77 SER A O 1
ATOM 601 N N . ILE A 1 78 ? 3.992 7.949 6.589 1.00 85.25 78 ILE A N 1
ATOM 602 C CA . ILE A 1 78 ? 5.446 8.118 6.401 1.00 85.25 78 ILE A CA 1
ATOM 603 C C . ILE A 1 78 ? 6.044 6.996 5.537 1.00 85.25 78 ILE A C 1
ATOM 605 O O . ILE A 1 78 ? 6.895 7.259 4.686 1.00 85.25 78 ILE A O 1
ATOM 609 N N . VAL A 1 79 ? 5.635 5.743 5.760 1.00 84.88 79 VAL A N 1
ATOM 610 C CA . VAL A 1 79 ? 6.137 4.603 4.976 1.00 84.88 79 VAL A CA 1
ATOM 611 C C . VAL A 1 79 ? 5.640 4.674 3.531 1.00 84.88 79 VAL A C 1
ATOM 613 O O . VAL A 1 79 ? 6.432 4.455 2.618 1.00 84.88 79 VAL A O 1
ATOM 616 N N . LEU A 1 80 ? 4.378 5.049 3.310 1.00 83.62 80 LEU A N 1
ATOM 617 C CA . LEU A 1 80 ? 3.824 5.257 1.969 1.00 83.62 80 LEU A CA 1
ATOM 618 C C . LEU A 1 80 ? 4.562 6.365 1.213 1.00 83.62 80 LEU A C 1
ATOM 620 O O . LEU A 1 80 ? 4.942 6.159 0.064 1.00 83.62 80 LEU A O 1
ATOM 624 N N . GL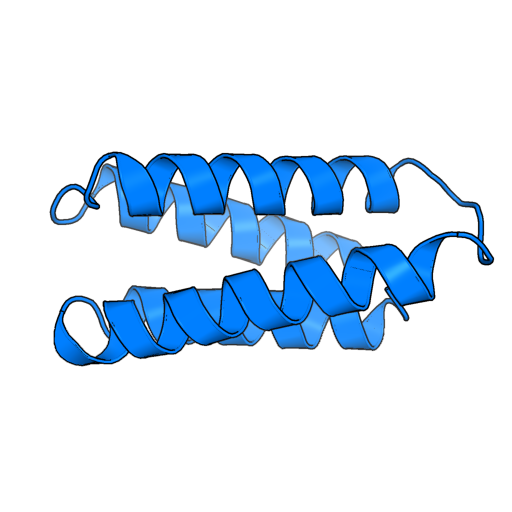Y A 1 81 ? 4.867 7.483 1.878 1.00 83.75 81 GLY A N 1
ATOM 625 C CA . GLY A 1 81 ? 5.686 8.553 1.301 1.00 83.75 81 GLY A CA 1
ATOM 626 C C . GLY A 1 81 ? 7.077 8.074 0.867 1.00 83.75 81 GLY A C 1
ATOM 627 O O . GLY A 1 81 ? 7.531 8.408 -0.222 1.00 83.75 81 GLY A O 1
ATOM 628 N N . ARG A 1 82 ? 7.732 7.204 1.651 1.00 84.19 82 ARG A N 1
ATOM 629 C CA . ARG A 1 82 ? 9.017 6.609 1.233 1.00 84.19 82 ARG A CA 1
ATOM 630 C C . ARG A 1 82 ? 8.894 5.688 0.027 1.00 84.19 82 ARG A C 1
ATOM 632 O O . ARG A 1 82 ? 9.818 5.640 -0.776 1.00 84.19 82 ARG A O 1
ATOM 639 N N . ILE A 1 83 ? 7.800 4.936 -0.081 1.00 82.62 83 ILE A N 1
ATOM 640 C CA . ILE A 1 83 ? 7.547 4.063 -1.236 1.00 82.62 83 ILE A CA 1
ATOM 641 C C . ILE A 1 83 ? 7.396 4.922 -2.495 1.00 82.62 83 ILE A C 1
ATOM 643 O O . ILE A 1 83 ? 8.065 4.653 -3.486 1.00 82.62 83 ILE A O 1
ATOM 647 N N . VAL A 1 84 ? 6.606 5.994 -2.417 1.00 81.62 84 VAL A N 1
ATOM 648 C CA . VAL A 1 84 ? 6.444 7.019 -3.463 1.00 81.62 84 VAL A CA 1
ATOM 649 C C . VAL A 1 84 ? 7.804 7.607 -3.873 1.00 81.62 84 VAL A C 1
ATOM 651 O O . VAL A 1 84 ? 8.156 7.593 -5.052 1.00 81.62 84 VAL A O 1
ATOM 654 N N . ASP A 1 85 ? 8.627 8.042 -2.918 1.00 82.19 85 ASP A N 1
ATOM 655 C CA . ASP A 1 85 ? 9.965 8.577 -3.210 1.00 82.19 85 ASP A CA 1
ATOM 656 C C . ASP A 1 85 ? 10.888 7.536 -3.875 1.00 82.19 85 ASP A C 1
ATOM 658 O O . ASP A 1 85 ? 11.643 7.859 -4.798 1.00 82.19 85 ASP A O 1
ATOM 662 N N . ALA A 1 86 ? 10.839 6.279 -3.420 1.00 80.31 86 ALA A N 1
ATOM 663 C CA . ALA A 1 86 ? 11.663 5.194 -3.950 1.00 80.31 86 ALA A CA 1
ATOM 664 C C . ALA A 1 86 ? 11.261 4.798 -5.378 1.00 80.31 86 ALA A C 1
ATOM 666 O O . ALA A 1 86 ? 12.139 4.561 -6.208 1.00 80.31 86 ALA A O 1
ATOM 667 N N . LEU A 1 87 ? 9.959 4.780 -5.675 1.00 76.31 87 LEU A N 1
ATOM 668 C CA . LEU A 1 87 ? 9.436 4.625 -7.035 1.00 76.31 87 LEU A CA 1
ATOM 669 C C . LEU A 1 87 ? 9.965 5.741 -7.956 1.00 76.31 87 LEU A C 1
ATOM 671 O O . LEU A 1 87 ? 10.437 5.478 -9.060 1.00 76.31 87 LEU A O 1
ATOM 675 N N . SER A 1 88 ? 10.099 6.962 -7.427 1.00 77.12 88 SER A N 1
ATOM 676 C CA . SER A 1 88 ? 10.388 8.153 -8.247 1.00 77.12 88 SER A CA 1
ATOM 677 C C . SER A 1 88 ? 11.849 8.153 -8.636 1.00 77.12 88 SER A C 1
ATOM 679 O O . SER A 1 88 ? 12.229 8.500 -9.751 1.00 77.12 88 SER A O 1
ATOM 681 N N . GLN A 1 89 ? 12.689 7.683 -7.714 1.00 75.50 89 GLN A N 1
ATOM 682 C CA . GLN A 1 89 ? 14.100 7.419 -7.968 1.00 75.50 89 GLN A CA 1
ATOM 683 C C . GLN A 1 89 ? 14.330 6.273 -8.955 1.00 75.50 89 GLN A C 1
ATOM 685 O O . GLN A 1 89 ? 15.390 6.230 -9.580 1.00 75.50 89 GLN A O 1
ATOM 690 N N . LEU A 1 90 ? 13.382 5.343 -9.080 1.00 70.94 90 LEU A N 1
ATOM 691 C CA . LEU A 1 90 ? 13.432 4.269 -10.068 1.00 70.94 90 LEU A CA 1
ATOM 692 C C . LEU A 1 90 ? 12.933 4.719 -11.450 1.00 70.94 90 LEU A C 1
ATOM 694 O O . LEU A 1 90 ? 13.168 4.000 -12.419 1.00 70.94 90 LEU A O 1
ATOM 698 N N . GLY A 1 91 ? 12.328 5.909 -11.560 1.00 63.78 91 GLY A N 1
ATOM 699 C CA . GLY A 1 91 ? 11.749 6.408 -12.810 1.00 63.78 91 GLY A CA 1
ATOM 700 C C . GLY A 1 91 ? 10.522 5.609 -13.253 1.00 63.78 91 GLY A C 1
ATOM 701 O O . GLY A 1 91 ? 10.258 5.522 -14.451 1.00 63.78 91 GLY A O 1
ATOM 702 N N . ILE A 1 92 ? 9.847 4.983 -12.285 1.00 58.41 92 ILE A N 1
ATOM 703 C CA . ILE A 1 92 ? 8.520 4.380 -12.410 1.00 58.41 92 ILE A CA 1
ATOM 704 C C . ILE A 1 92 ? 7.611 5.362 -11.710 1.00 58.41 92 ILE A C 1
ATOM 706 O O . ILE A 1 92 ? 7.703 5.424 -10.467 1.00 58.41 92 ILE A O 1
#

pLDDT: mean 75.74, std 9.29, range [48.88, 85.5]

Foldseek 3Di:
DQLVVLLVVLVVVLVVCCVPDDHDDPVLVVLVVVLVVLVVVVVVPPDLPPCPPSVVVSLVSLQVSLVVCCVPPVVSSVSSVSNSVSVVVVVD

Secondary structure (DSSP, 8-state):
--HHHHHHHHHHHHHHHHHHSSPPPHHHHHHHHHHHHHHHHHHH---TTSHHHHHHHHHHHHHHHHHHHHTT-HHHHHHHHHHHHHHHHHT-